Protein AF-A0A151E228-F1 (afdb_monomer_lite)

Sequence (97 aa):
MGLLETYEAMQKEAAVAEVEAQRREMLTKYASAAEELLENEYGDDYNADDVELLAEKLIEADVEAMEQQEKVAEYEEAGKIMAQAFIKELKEKKSEK

Radius of gyration: 25.75 Å; chains: 1; bounding box: 63×49×67 Å

Foldseek 3Di:
DDPVVVVVVVVVVVVVVVVVVVVVVLLVVLLVVLVVVCCVPPNPPDDSVSSVVSSVVVVVVVVVVVVVVVVVVVVVVVVVVVVVVVVVVVVVVVVVD

Structure (mmCIF, N/CA/C/O backbone):
data_AF-A0A151E228-F1
#
_entry.id   AF-A0A151E228-F1
#
loop_
_atom_site.group_PDB
_atom_site.id
_atom_site.type_symbol
_atom_site.label_atom_id
_atom_site.label_alt_id
_atom_site.label_comp_id
_atom_site.label_asym_id
_atom_site.label_entity_id
_atom_site.label_seq_id
_atom_site.pdbx_PDB_ins_code
_atom_site.Cartn_x
_atom_site.Cartn_y
_atom_site.Cartn_z
_atom_site.occupancy
_atom_site.B_iso_or_equiv
_atom_site.auth_seq_id
_atom_site.auth_comp_id
_atom_site.auth_asym_id
_atom_site.auth_atom_id
_atom_site.pdbx_PDB_model_num
ATOM 1 N N . MET A 1 1 ? 26.668 34.800 3.388 1.00 56.75 1 MET A N 1
ATOM 2 C CA . MET A 1 1 ? 25.980 33.539 3.707 1.00 56.75 1 MET A CA 1
ATOM 3 C C . MET A 1 1 ? 26.841 32.793 4.696 1.00 56.75 1 MET A C 1
ATOM 5 O O . MET A 1 1 ? 28.005 32.540 4.399 1.00 56.75 1 MET A O 1
ATOM 9 N N . GLY A 1 2 ? 26.331 32.605 5.908 1.00 76.81 2 GLY A N 1
ATOM 10 C CA . GLY A 1 2 ? 27.081 31.994 7.004 1.00 76.81 2 GLY A CA 1
ATOM 11 C C . GLY A 1 2 ? 27.173 30.477 6.847 1.00 76.81 2 GLY A C 1
ATOM 12 O O . GLY A 1 2 ? 26.280 29.861 6.277 1.00 76.81 2 GLY A O 1
ATOM 13 N N . LEU A 1 3 ? 28.224 29.872 7.409 1.00 80.06 3 LEU A N 1
ATOM 14 C CA . LEU A 1 3 ? 28.421 28.412 7.442 1.00 80.06 3 LEU A CA 1
ATOM 15 C C . LEU A 1 3 ? 27.200 27.652 8.011 1.00 80.06 3 LEU A C 1
ATOM 17 O O . LEU A 1 3 ? 26.954 26.500 7.665 1.00 80.06 3 LEU A O 1
ATOM 21 N N . LEU A 1 4 ? 26.439 28.313 8.889 1.00 81.31 4 LEU A N 1
ATOM 22 C CA . LEU A 1 4 ? 25.216 27.787 9.492 1.00 81.31 4 LEU A CA 1
ATOM 23 C C . LEU A 1 4 ? 24.069 27.674 8.471 1.00 81.31 4 LEU A C 1
ATOM 25 O O . LEU A 1 4 ? 23.419 26.639 8.401 1.00 81.31 4 LEU A O 1
ATOM 29 N N . GLU A 1 5 ? 23.877 28.691 7.626 1.00 80.19 5 GLU A N 1
ATOM 30 C CA . GLU A 1 5 ? 22.827 28.700 6.593 1.00 80.19 5 GLU A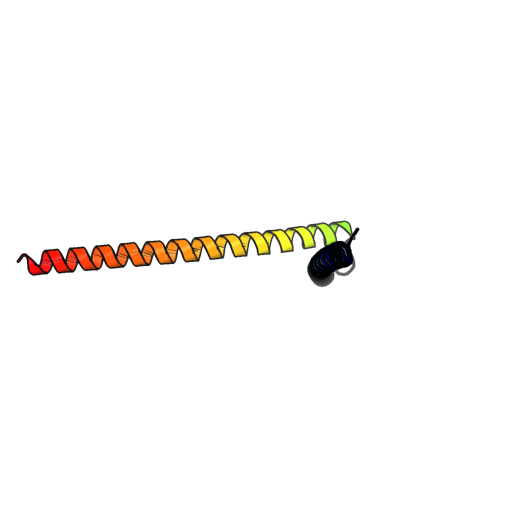 CA 1
ATOM 31 C C . GLU A 1 5 ? 23.078 27.614 5.540 1.00 80.19 5 GLU A C 1
ATOM 33 O O . GLU A 1 5 ? 22.148 26.953 5.082 1.00 80.19 5 GLU A O 1
ATOM 38 N N . THR A 1 6 ? 24.347 27.380 5.185 1.00 82.00 6 THR A N 1
ATOM 39 C CA . THR A 1 6 ? 24.723 26.309 4.252 1.00 82.00 6 THR A CA 1
ATOM 40 C C . THR A 1 6 ? 24.522 24.922 4.856 1.00 82.00 6 THR A C 1
ATOM 42 O O . THR A 1 6 ? 24.128 24.000 4.150 1.00 82.00 6 THR A O 1
ATOM 45 N N . TYR A 1 7 ? 24.759 24.768 6.162 1.00 82.56 7 TYR A N 1
ATOM 46 C CA . TYR A 1 7 ? 24.550 23.502 6.862 1.00 82.56 7 TYR A CA 1
ATOM 47 C C . TYR A 1 7 ? 23.060 23.153 6.975 1.00 82.56 7 TYR A C 1
ATOM 49 O O . TYR A 1 7 ? 22.664 22.025 6.687 1.00 82.56 7 TYR A O 1
ATOM 57 N N . GLU A 1 8 ? 22.218 24.129 7.321 1.00 83.81 8 GLU A N 1
ATOM 58 C CA . GLU A 1 8 ? 20.763 23.943 7.366 1.00 83.81 8 GLU A CA 1
ATOM 59 C C . GLU A 1 8 ? 20.170 23.632 5.985 1.00 83.81 8 GLU A C 1
ATOM 61 O O . GLU A 1 8 ? 19.288 22.779 5.870 1.00 83.81 8 GLU A O 1
ATOM 66 N N . ALA A 1 9 ? 20.664 24.284 4.926 1.00 84.94 9 ALA A N 1
ATOM 67 C CA . ALA A 1 9 ? 20.254 23.983 3.556 1.00 84.94 9 ALA A CA 1
ATOM 68 C C . ALA A 1 9 ? 20.620 22.543 3.158 1.00 84.94 9 ALA A C 1
ATOM 70 O O . ALA A 1 9 ? 19.774 21.821 2.634 1.00 84.94 9 ALA A O 1
ATOM 71 N N . MET A 1 10 ? 21.837 22.102 3.486 1.00 85.00 10 MET A N 1
ATOM 72 C CA . MET A 1 10 ? 22.311 20.752 3.176 1.00 85.00 10 MET A CA 1
ATOM 73 C C . MET A 1 10 ? 21.528 19.668 3.933 1.00 85.00 10 MET A C 1
ATOM 75 O O . MET A 1 10 ? 21.217 18.627 3.361 1.00 85.00 10 MET A O 1
ATOM 79 N N . GLN A 1 11 ? 21.151 19.911 5.195 1.00 85.38 11 GLN A N 1
ATOM 80 C CA . GLN A 1 11 ? 20.291 18.982 5.937 1.00 85.38 11 GLN A CA 1
ATOM 81 C C . GLN A 1 11 ? 18.892 18.863 5.328 1.00 85.38 11 GLN A C 1
ATOM 83 O O . GLN A 1 11 ? 18.357 17.759 5.237 1.00 85.38 11 GLN A O 1
ATOM 88 N N . LYS A 1 12 ? 18.295 19.979 4.893 1.00 84.56 12 LYS A N 1
ATOM 89 C CA . LYS A 1 12 ? 16.983 19.956 4.231 1.00 84.56 12 LYS A CA 1
ATOM 90 C C . LYS A 1 12 ? 17.033 19.200 2.910 1.00 84.56 12 LYS A C 1
ATOM 92 O O . LYS A 1 12 ? 16.143 18.404 2.641 1.00 84.56 12 LYS A O 1
ATOM 97 N N . GLU A 1 13 ? 18.068 19.424 2.109 1.00 84.75 13 GLU A N 1
ATOM 98 C CA . GLU A 1 13 ? 18.245 18.733 0.831 1.00 84.75 13 GLU A CA 1
ATOM 99 C C . GLU A 1 13 ? 18.453 17.224 1.026 1.00 84.75 13 GLU A C 1
ATOM 101 O O . GLU A 1 13 ? 17.828 16.425 0.332 1.00 84.75 13 GLU A O 1
ATOM 106 N N . ALA A 1 14 ? 19.235 16.825 2.035 1.00 81.31 14 ALA A N 1
ATOM 107 C CA . ALA A 1 14 ? 19.403 15.420 2.401 1.00 81.31 14 ALA A CA 1
ATOM 108 C C . ALA A 1 14 ? 18.080 14.769 2.840 1.00 81.31 14 ALA A C 1
ATOM 110 O O . ALA A 1 14 ? 17.762 13.673 2.386 1.00 81.31 14 ALA A O 1
ATOM 111 N N . ALA A 1 15 ? 17.281 15.459 3.661 1.00 83.12 15 ALA A N 1
ATOM 112 C CA . ALA A 1 15 ? 15.975 14.962 4.090 1.00 83.12 15 ALA A CA 1
ATOM 113 C C . ALA A 1 15 ? 14.997 14.805 2.913 1.00 83.12 15 ALA A C 1
ATOM 115 O O . ALA A 1 15 ? 14.274 13.815 2.836 1.00 83.12 15 ALA A O 1
ATOM 116 N N . VAL A 1 16 ? 14.990 15.748 1.964 1.00 87.44 16 VAL A N 1
ATOM 117 C CA . VAL A 1 16 ? 14.165 15.642 0.749 1.00 87.44 16 VAL A CA 1
ATOM 118 C C . VAL A 1 16 ? 14.614 14.462 -0.113 1.00 87.44 16 VAL A C 1
ATOM 120 O O . VAL A 1 16 ? 13.775 13.676 -0.547 1.00 87.44 16 VAL A O 1
ATOM 123 N N . ALA A 1 17 ? 15.922 14.296 -0.320 1.00 85.31 17 ALA A N 1
ATOM 124 C CA . ALA A 1 17 ? 16.463 13.186 -1.097 1.00 85.31 17 ALA A CA 1
ATOM 125 C C . ALA A 1 17 ? 16.134 11.819 -0.472 1.00 85.31 17 ALA A C 1
ATOM 127 O O . ALA A 1 17 ? 15.815 10.875 -1.193 1.00 85.31 17 ALA A O 1
ATOM 128 N N . GLU A 1 18 ? 16.170 11.714 0.859 1.00 86.12 18 GLU A N 1
ATOM 129 C CA . GLU A 1 18 ? 15.793 10.498 1.582 1.00 86.12 18 GLU A CA 1
ATOM 130 C C . GLU A 1 18 ? 14.305 10.167 1.400 1.00 86.12 18 GLU A C 1
ATOM 132 O O . GLU A 1 18 ? 13.963 9.034 1.055 1.00 86.12 18 GLU A O 1
ATOM 137 N N . VAL A 1 19 ? 13.422 11.161 1.534 1.00 84.69 19 VAL A N 1
ATOM 138 C CA . VAL A 1 19 ? 11.977 10.986 1.304 1.00 84.69 19 VAL A CA 1
ATOM 139 C C . VAL A 1 19 ? 11.691 10.585 -0.146 1.00 84.69 19 VAL A C 1
ATOM 141 O O . VAL A 1 19 ? 10.878 9.696 -0.403 1.00 84.69 19 VAL A O 1
ATOM 144 N N . GLU A 1 20 ? 12.372 11.191 -1.120 1.00 84.44 20 GLU A N 1
ATOM 145 C CA . GLU A 1 20 ? 12.229 10.808 -2.526 1.00 84.44 20 GLU A CA 1
ATOM 146 C C . GLU A 1 20 ? 12.735 9.394 -2.819 1.00 84.44 20 GLU A C 1
ATOM 148 O O . GLU A 1 20 ? 12.145 8.696 -3.649 1.00 84.44 20 GLU A O 1
ATOM 153 N N . ALA A 1 21 ? 13.823 8.973 -2.173 1.00 88.94 21 ALA A N 1
ATOM 154 C CA . ALA A 1 21 ? 14.352 7.623 -2.311 1.00 88.94 21 ALA A CA 1
ATOM 155 C C . ALA A 1 21 ? 13.352 6.593 -1.772 1.00 88.94 21 ALA A C 1
ATOM 157 O O . ALA A 1 21 ? 13.040 5.630 -2.470 1.00 88.94 21 ALA A O 1
ATOM 158 N N . GLN A 1 22 ? 12.776 6.847 -0.594 1.00 84.6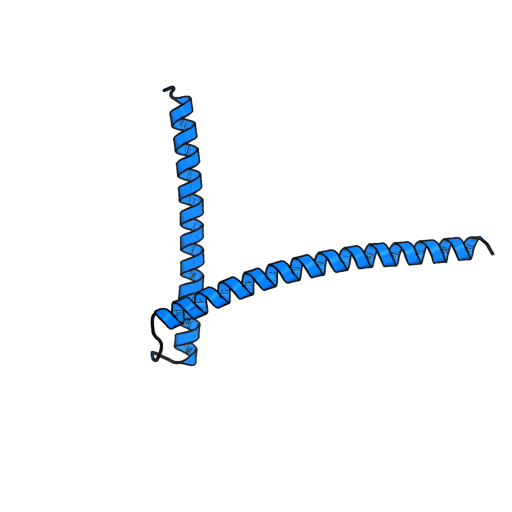9 22 GLN A N 1
ATOM 159 C CA . GLN A 1 22 ? 11.729 6.004 -0.011 1.00 84.69 22 GLN A CA 1
ATOM 160 C C . GLN A 1 22 ? 10.485 5.944 -0.900 1.00 84.69 22 GLN A C 1
ATOM 162 O O . GLN A 1 22 ? 9.942 4.865 -1.139 1.00 84.69 22 GLN A O 1
ATOM 167 N N . ARG A 1 23 ? 10.054 7.088 -1.448 1.00 85.06 23 ARG A N 1
ATOM 168 C CA . ARG A 1 23 ? 8.921 7.139 -2.380 1.00 85.06 23 ARG A CA 1
ATOM 169 C C . ARG A 1 23 ? 9.182 6.298 -3.627 1.00 85.06 23 ARG A C 1
ATOM 171 O O . ARG A 1 23 ? 8.308 5.545 -4.044 1.00 85.06 23 ARG A O 1
ATOM 178 N N . ARG A 1 24 ? 10.373 6.414 -4.220 1.00 87.44 24 ARG A N 1
ATOM 179 C CA . ARG A 1 24 ? 10.759 5.603 -5.383 1.00 87.44 24 ARG A CA 1
ATOM 180 C C . ARG A 1 24 ? 10.798 4.119 -5.044 1.00 87.44 24 ARG A C 1
ATOM 182 O O . ARG A 1 24 ? 10.265 3.328 -5.806 1.00 87.44 24 ARG A O 1
ATOM 189 N N . GLU A 1 25 ? 11.376 3.748 -3.906 1.00 90.75 25 GLU A N 1
ATOM 190 C CA . GLU A 1 25 ? 11.426 2.353 -3.463 1.00 90.75 25 GLU A CA 1
ATOM 191 C C . GLU A 1 25 ? 10.021 1.757 -3.292 1.00 90.75 25 GLU A C 1
ATOM 193 O O . GLU A 1 25 ? 9.766 0.648 -3.755 1.00 90.75 25 GLU A O 1
ATOM 198 N N . MET A 1 26 ? 9.100 2.504 -2.676 1.00 88.56 26 MET A N 1
ATOM 199 C CA . MET A 1 26 ? 7.696 2.107 -2.531 1.00 88.56 26 MET A CA 1
ATOM 200 C C . MET A 1 26 ? 7.027 1.872 -3.887 1.00 88.56 26 MET A C 1
ATOM 202 O O . MET A 1 26 ? 6.466 0.803 -4.110 1.00 88.56 26 MET A O 1
ATOM 206 N N . LEU A 1 27 ? 7.126 2.830 -4.813 1.00 90.25 27 LEU A N 1
ATOM 207 C CA . LEU A 1 27 ? 6.531 2.698 -6.148 1.00 90.25 27 LEU A CA 1
ATOM 208 C C . LEU A 1 27 ? 7.099 1.496 -6.912 1.00 90.25 27 LEU A C 1
ATOM 210 O O . LEU A 1 27 ? 6.344 0.754 -7.531 1.00 90.25 27 LEU A O 1
ATOM 214 N N . THR A 1 28 ? 8.407 1.252 -6.811 1.00 92.44 28 THR A N 1
ATOM 215 C CA . THR A 1 28 ? 9.041 0.074 -7.417 1.00 92.44 28 THR A CA 1
ATOM 216 C C . THR A 1 28 ? 8.492 -1.229 -6.840 1.00 92.44 28 THR A C 1
ATOM 218 O O . THR A 1 28 ? 8.286 -2.180 -7.591 1.00 92.44 28 THR A O 1
ATOM 221 N N . LYS A 1 29 ? 8.229 -1.295 -5.527 1.00 93.50 29 LYS A N 1
ATOM 222 C CA . LYS A 1 29 ? 7.630 -2.485 -4.902 1.00 93.50 29 LYS A CA 1
ATOM 223 C C . LYS A 1 29 ? 6.226 -2.757 -5.436 1.00 93.50 29 LYS A C 1
ATOM 225 O O . LYS A 1 29 ? 5.940 -3.901 -5.767 1.00 93.50 29 LYS A O 1
ATOM 230 N N . TYR A 1 30 ? 5.387 -1.728 -5.568 1.00 93.62 30 TYR A N 1
ATOM 231 C CA . TYR A 1 30 ? 4.045 -1.885 -6.139 1.00 93.62 30 TYR A CA 1
ATOM 232 C C . TYR A 1 30 ? 4.081 -2.285 -7.612 1.00 93.62 30 TYR A C 1
ATOM 234 O O . TYR A 1 30 ? 3.349 -3.188 -8.001 1.00 93.62 30 TYR A O 1
ATOM 242 N N . ALA A 1 31 ? 4.967 -1.681 -8.407 1.00 92.06 31 ALA A N 1
ATOM 243 C CA . ALA A 1 31 ? 5.159 -2.075 -9.800 1.00 92.06 31 ALA A CA 1
ATOM 244 C C . ALA A 1 31 ? 5.609 -3.541 -9.919 1.00 92.06 31 ALA A C 1
ATOM 246 O O . ALA A 1 31 ? 5.036 -4.290 -10.697 1.00 92.06 31 ALA A O 1
ATOM 247 N N . SER A 1 32 ? 6.566 -3.971 -9.090 1.00 93.19 32 SER A N 1
ATOM 248 C CA . SER A 1 32 ? 7.049 -5.362 -9.086 1.00 93.19 32 SER A CA 1
ATOM 249 C C . SER A 1 32 ? 5.951 -6.346 -8.665 1.00 93.19 32 SER A C 1
ATOM 251 O O . SER A 1 32 ? 5.821 -7.414 -9.249 1.00 93.19 32 SER A O 1
ATOM 253 N N . ALA A 1 33 ? 5.141 -5.988 -7.664 1.00 93.62 33 ALA A N 1
ATOM 254 C CA . ALA A 1 33 ? 4.016 -6.814 -7.232 1.00 93.62 33 ALA A CA 1
ATOM 255 C C . ALA A 1 33 ? 2.924 -6.904 -8.309 1.00 93.62 33 ALA A C 1
ATOM 257 O O . ALA A 1 33 ? 2.357 -7.971 -8.524 1.00 93.62 33 ALA A O 1
ATOM 258 N N . ALA A 1 34 ? 2.636 -5.795 -8.995 1.00 92.50 34 ALA A N 1
ATOM 259 C CA . ALA A 1 34 ? 1.705 -5.772 -10.115 1.00 92.50 34 ALA A CA 1
ATOM 260 C C . ALA A 1 34 ? 2.202 -6.641 -11.279 1.00 92.50 34 ALA A C 1
ATOM 262 O O . ALA A 1 34 ? 1.431 -7.431 -11.814 1.00 92.50 34 ALA A O 1
ATOM 263 N N . GLU A 1 35 ? 3.484 -6.537 -11.627 1.00 92.88 35 GLU A N 1
ATOM 264 C CA . GLU A 1 35 ? 4.122 -7.353 -12.663 1.00 92.88 35 GLU A CA 1
ATOM 265 C C . GLU A 1 35 ? 4.048 -8.846 -12.316 1.00 92.88 35 GLU A C 1
ATOM 267 O O . GLU A 1 35 ? 3.574 -9.633 -13.126 1.00 92.88 35 GLU A O 1
ATOM 272 N N . GLU A 1 36 ? 4.384 -9.232 -11.080 1.00 94.94 36 GLU A N 1
ATOM 273 C CA . GLU A 1 36 ? 4.281 -10.623 -10.617 1.00 94.94 36 GLU A CA 1
ATOM 274 C C . GLU A 1 36 ? 2.835 -11.147 -10.671 1.00 94.94 36 GLU A C 1
ATOM 276 O O . GLU A 1 36 ? 2.594 -12.297 -11.043 1.00 94.94 36 GLU A O 1
ATOM 281 N N . LEU A 1 37 ? 1.845 -10.329 -10.307 1.00 93.38 37 LEU A N 1
ATOM 282 C CA . LEU A 1 37 ? 0.435 -10.723 -10.374 1.00 93.38 37 LEU A CA 1
ATOM 283 C C . LEU A 1 37 ? -0.038 -10.906 -11.819 1.00 93.38 37 LEU A C 1
ATOM 285 O O . LEU A 1 37 ? -0.690 -11.907 -12.120 1.00 93.38 37 LEU A O 1
ATOM 289 N N . LEU A 1 38 ? 0.308 -9.969 -12.703 1.00 93.38 38 LEU A N 1
ATOM 290 C CA . LEU A 1 38 ? -0.048 -10.042 -14.118 1.00 93.38 38 LEU A CA 1
ATOM 291 C C . LEU A 1 38 ? 0.653 -11.209 -14.808 1.00 93.38 38 LEU A C 1
ATOM 293 O O . LEU A 1 38 ? 0.006 -11.937 -15.553 1.00 93.38 38 LEU A O 1
ATOM 297 N N . GLU A 1 39 ? 1.925 -11.453 -14.498 1.00 95.00 39 GLU A N 1
ATOM 298 C CA . GLU A 1 39 ? 2.672 -12.597 -15.018 1.00 95.00 39 GLU A CA 1
ATOM 299 C C . GLU A 1 39 ? 2.052 -13.925 -14.569 1.00 95.00 39 GLU A C 1
ATOM 301 O O . GLU A 1 39 ? 1.885 -14.849 -15.365 1.00 95.00 39 GLU A O 1
ATOM 306 N N . ASN A 1 40 ? 1.632 -14.024 -13.307 1.00 93.81 40 ASN A N 1
ATOM 307 C CA . ASN A 1 40 ? 0.992 -15.234 -12.797 1.00 93.81 40 ASN A CA 1
ATOM 308 C C . ASN A 1 40 ? -0.394 -15.499 -13.413 1.00 93.81 40 ASN A C 1
ATOM 310 O O . ASN A 1 40 ? -0.786 -16.661 -13.549 1.00 93.81 40 ASN A O 1
ATOM 314 N N . GLU A 1 41 ? -1.151 -14.454 -13.753 1.00 93.12 41 GLU A N 1
ATOM 315 C CA . GLU A 1 41 ? -2.525 -14.585 -14.255 1.00 93.12 41 GLU A CA 1
ATOM 316 C C . GLU A 1 41 ? -2.603 -14.656 -15.789 1.00 93.12 41 GLU A C 1
ATOM 318 O O . GLU A 1 41 ? -3.386 -15.440 -16.332 1.00 93.12 41 GLU A O 1
ATOM 323 N N . TYR A 1 42 ? -1.759 -13.893 -16.485 1.00 92.00 42 TYR A N 1
ATOM 324 C CA . TYR A 1 42 ? -1.789 -13.712 -17.940 1.00 92.00 42 TYR A CA 1
ATOM 325 C C . TYR A 1 42 ? -0.514 -14.207 -18.645 1.00 92.00 42 TYR A C 1
ATOM 327 O O . TYR A 1 42 ? -0.466 -14.229 -19.877 1.00 92.00 42 TYR A O 1
ATOM 335 N N . GLY A 1 43 ? 0.508 -14.663 -17.911 1.00 91.44 43 GLY A N 1
ATOM 336 C CA . GLY A 1 43 ? 1.813 -14.980 -18.497 1.00 91.44 43 GLY A CA 1
ATOM 337 C C . GLY A 1 43 ? 2.441 -13.714 -19.071 1.00 91.44 43 GLY A C 1
ATOM 338 O O . GLY A 1 43 ? 2.441 -12.690 -18.412 1.00 91.44 43 GLY A O 1
ATOM 339 N N . ASP A 1 44 ? 2.897 -13.745 -20.320 1.00 88.88 44 ASP A N 1
ATOM 340 C CA . ASP A 1 44 ? 3.461 -12.563 -20.994 1.00 88.88 44 ASP A CA 1
ATOM 341 C C . ASP A 1 44 ? 2.401 -11.700 -21.721 1.00 88.88 44 ASP A C 1
ATOM 343 O O . ASP A 1 44 ? 2.753 -10.799 -22.484 1.00 88.88 44 ASP A O 1
ATOM 347 N N . ASP A 1 45 ? 1.103 -11.990 -21.555 1.00 94.31 45 ASP A N 1
ATOM 348 C CA . ASP A 1 45 ? 0.009 -11.293 -22.256 1.00 94.31 45 ASP A CA 1
ATOM 349 C C . ASP A 1 45 ? -0.480 -10.050 -21.490 1.00 94.31 45 ASP A C 1
ATOM 351 O O . ASP A 1 45 ? -1.663 -9.896 -21.193 1.00 94.31 45 ASP A O 1
ATOM 355 N N . TYR A 1 46 ? 0.455 -9.166 -21.140 1.00 92.81 46 TYR A N 1
ATOM 356 C CA . TYR A 1 46 ? 0.186 -7.856 -20.546 1.00 92.81 46 TYR A CA 1
ATOM 357 C C . TYR A 1 46 ? 1.218 -6.833 -21.033 1.00 92.81 46 TYR A C 1
ATOM 359 O O . TYR A 1 46 ? 2.282 -7.178 -21.552 1.00 92.81 46 TYR A O 1
ATOM 367 N N . ASN A 1 47 ? 0.903 -5.548 -20.904 1.00 94.38 47 ASN A N 1
ATOM 368 C CA . ASN A 1 47 ? 1.816 -4.468 -21.269 1.00 94.38 47 ASN A CA 1
ATOM 369 C C . ASN A 1 47 ? 2.157 -3.581 -20.061 1.00 94.38 47 ASN A C 1
ATOM 371 O O . ASN A 1 47 ? 1.642 -3.755 -18.960 1.00 94.38 47 ASN A O 1
ATOM 375 N N . ALA A 1 48 ? 3.055 -2.618 -20.270 1.00 92.06 48 ALA A N 1
ATOM 376 C CA . ALA A 1 48 ? 3.494 -1.715 -19.210 1.00 92.06 48 ALA A CA 1
ATOM 377 C C . ALA A 1 48 ? 2.350 -0.863 -18.624 1.00 92.06 48 ALA A C 1
ATOM 379 O O . ALA A 1 48 ? 2.368 -0.587 -17.427 1.00 92.06 48 ALA A O 1
ATOM 380 N N . ASP A 1 49 ? 1.351 -0.496 -19.432 1.00 94.75 49 ASP A N 1
ATOM 381 C CA . ASP A 1 49 ? 0.193 0.276 -18.971 1.00 94.75 49 ASP A CA 1
ATOM 382 C C . ASP A 1 49 ? -0.679 -0.571 -18.025 1.00 94.75 49 ASP A C 1
ATOM 384 O O . ASP A 1 49 ? -1.240 -0.047 -17.063 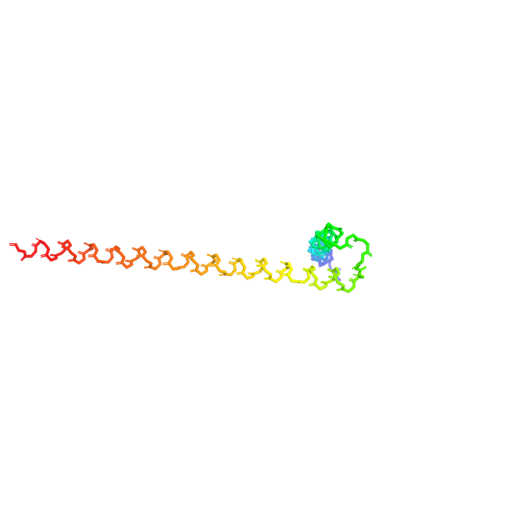1.00 94.75 49 ASP A O 1
ATOM 388 N N . ASP A 1 50 ? -0.757 -1.890 -18.245 1.00 92.94 50 ASP A N 1
ATOM 389 C CA . ASP A 1 50 ? -1.470 -2.808 -17.346 1.00 92.94 50 ASP A CA 1
ATOM 390 C C . ASP A 1 50 ? -0.768 -2.911 -15.984 1.00 92.94 50 ASP A C 1
ATOM 392 O O . ASP A 1 50 ? -1.430 -2.900 -14.941 1.00 92.94 50 ASP A O 1
ATOM 396 N N . VAL A 1 51 ? 0.571 -2.954 -15.982 1.00 92.50 51 VAL A N 1
ATOM 397 C CA . VAL A 1 51 ? 1.383 -2.939 -14.751 1.00 92.50 51 VAL A CA 1
ATOM 398 C C . VAL A 1 51 ? 1.179 -1.631 -13.994 1.00 92.50 51 VAL A C 1
ATOM 400 O O . VAL A 1 51 ? 0.962 -1.657 -12.783 1.00 92.50 51 VAL A O 1
ATOM 403 N N . GLU A 1 52 ? 1.212 -0.491 -14.690 1.00 92.56 52 GLU A N 1
ATOM 404 C CA . GLU A 1 52 ? 0.987 0.826 -14.086 1.00 92.56 52 GLU A CA 1
ATOM 405 C C . GLU A 1 52 ? -0.414 0.923 -13.471 1.00 92.56 52 GLU A C 1
ATOM 407 O O . GLU A 1 52 ? -0.548 1.290 -12.302 1.00 92.56 52 GLU A O 1
ATOM 412 N N . LEU A 1 53 ? -1.445 0.507 -14.212 1.00 93.44 53 LEU A N 1
ATOM 413 C CA . LEU A 1 53 ? -2.830 0.536 -13.747 1.00 93.44 53 LEU A CA 1
ATOM 414 C C . LEU A 1 53 ? -3.051 -0.373 -12.534 1.00 93.44 53 LEU A C 1
ATOM 416 O O . LEU A 1 53 ? -3.783 -0.017 -11.608 1.00 93.44 53 LEU A O 1
ATOM 420 N N . LEU A 1 54 ? -2.462 -1.570 -12.531 1.00 92.75 54 LEU A N 1
ATOM 421 C CA . LEU A 1 54 ? -2.589 -2.474 -11.395 1.00 92.75 54 LEU A CA 1
ATOM 422 C C . LEU A 1 54 ? -1.810 -1.952 -10.183 1.00 92.75 54 LEU A C 1
ATOM 424 O O . LEU A 1 54 ? -2.335 -1.994 -9.073 1.00 92.75 54 LEU A O 1
ATOM 428 N N . ALA A 1 55 ? -0.607 -1.409 -10.378 1.00 92.06 55 ALA A N 1
ATOM 429 C CA . ALA A 1 55 ? 0.168 -0.796 -9.303 1.00 92.06 55 ALA A CA 1
ATOM 430 C C . ALA A 1 55 ? -0.574 0.395 -8.672 1.00 92.06 55 ALA A C 1
ATOM 432 O O . ALA A 1 55 ? -0.611 0.50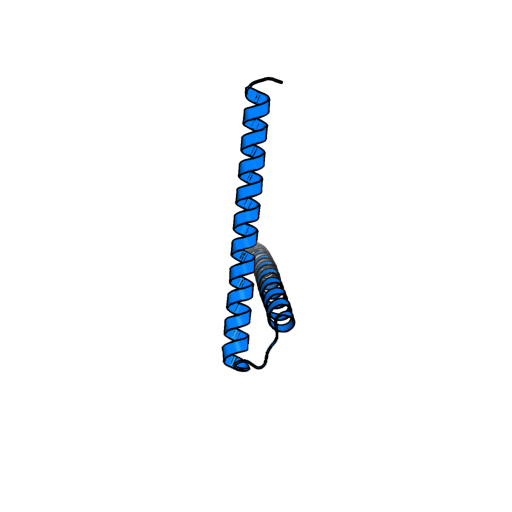3 -7.447 1.00 92.06 55 ALA A O 1
ATOM 433 N N . GLU A 1 56 ? -1.214 1.247 -9.481 1.00 91.25 56 GLU A N 1
ATOM 434 C CA . GLU A 1 56 ? -2.067 2.342 -9.004 1.00 91.25 56 GLU A CA 1
ATOM 435 C C . GLU A 1 56 ? -3.216 1.812 -8.139 1.00 91.25 56 GLU A C 1
ATOM 437 O O . GLU A 1 56 ? -3.381 2.243 -6.999 1.00 91.25 56 GLU A O 1
ATOM 442 N N . LYS A 1 57 ? -3.944 0.797 -8.619 1.00 91.12 57 LYS A N 1
ATOM 443 C CA . LYS A 1 57 ? -5.046 0.182 -7.862 1.00 91.12 57 LYS A CA 1
ATOM 444 C C . LYS A 1 57 ? -4.597 -0.471 -6.558 1.00 91.12 57 LYS A C 1
ATOM 446 O O . LYS A 1 57 ? -5.343 -0.441 -5.583 1.00 91.12 57 LYS A O 1
ATOM 451 N N . LEU A 1 58 ? -3.409 -1.076 -6.525 1.00 91.88 58 LEU A N 1
ATOM 452 C CA . LEU A 1 58 ? -2.848 -1.651 -5.299 1.00 91.88 58 LEU A CA 1
ATOM 453 C C . LEU A 1 58 ? -2.547 -0.560 -4.266 1.00 91.88 58 LEU A C 1
ATOM 455 O O . LEU A 1 58 ? -2.864 -0.727 -3.091 1.00 91.88 58 LEU A O 1
ATOM 459 N N . ILE A 1 59 ? -1.993 0.571 -4.709 1.00 91.62 59 ILE A N 1
ATOM 460 C CA . ILE A 1 59 ? -1.746 1.729 -3.846 1.00 91.62 59 ILE A CA 1
ATOM 461 C C . ILE A 1 59 ? -3.069 2.296 -3.319 1.00 91.62 59 ILE A C 1
ATOM 463 O O . ILE A 1 59 ? -3.187 2.549 -2.122 1.00 91.62 59 ILE A O 1
ATOM 467 N N . GLU A 1 60 ? -4.068 2.479 -4.185 1.00 91.31 60 GLU A N 1
ATOM 468 C CA . GLU A 1 60 ? -5.393 2.964 -3.782 1.00 91.31 60 GLU A CA 1
ATOM 469 C C . GLU A 1 60 ? -6.052 2.033 -2.759 1.00 91.31 60 GLU A C 1
ATOM 471 O O . GLU A 1 60 ? -6.537 2.499 -1.729 1.00 91.31 60 GLU A O 1
ATOM 476 N N . ALA A 1 61 ? -6.015 0.718 -2.992 1.00 89.31 61 ALA A N 1
ATOM 477 C CA . ALA A 1 61 ? -6.586 -0.267 -2.080 1.00 89.31 61 ALA A CA 1
ATOM 478 C C . ALA A 1 61 ? -5.924 -0.235 -0.693 1.00 89.31 61 ALA A C 1
ATOM 480 O O . ALA A 1 61 ? -6.622 -0.316 0.320 1.00 89.31 61 ALA A O 1
ATOM 481 N N . ASP A 1 62 ? -4.599 -0.082 -0.631 1.00 89.31 62 ASP A N 1
ATOM 482 C CA . ASP A 1 62 ? -3.878 0.04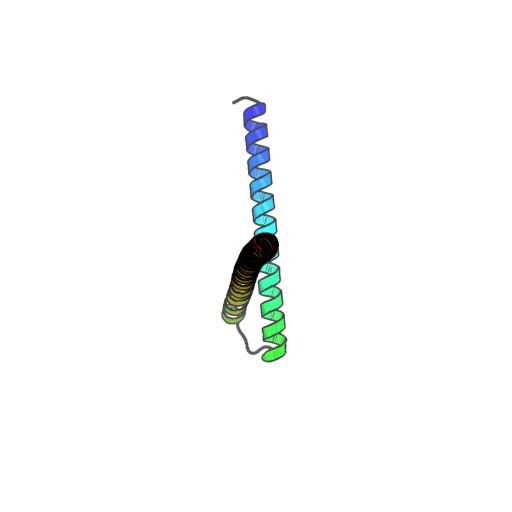8 0.638 1.00 89.31 62 ASP A CA 1
ATOM 483 C C . ASP A 1 62 ? -4.255 1.343 1.373 1.00 89.31 62 ASP A C 1
ATOM 485 O O . ASP A 1 62 ? -4.488 1.319 2.585 1.00 89.31 62 ASP A O 1
ATOM 489 N N . VAL A 1 63 ? -4.380 2.464 0.653 1.00 88.12 63 VAL A N 1
ATOM 490 C CA . VAL A 1 63 ? -4.828 3.743 1.231 1.00 88.12 63 VAL A CA 1
ATOM 491 C C . VAL A 1 63 ? -6.247 3.617 1.790 1.00 88.12 63 VAL A C 1
ATOM 493 O O . VAL A 1 63 ? -6.491 3.980 2.942 1.00 88.12 63 VAL A O 1
ATOM 496 N N . GLU A 1 64 ? -7.176 3.044 1.025 1.00 88.62 64 GLU A N 1
ATOM 497 C CA . GLU A 1 64 ? -8.549 2.822 1.485 1.00 88.62 64 GLU A CA 1
ATOM 498 C C . GLU A 1 64 ? -8.608 1.882 2.695 1.00 88.62 64 GLU A C 1
ATOM 500 O O . GLU A 1 64 ? -9.380 2.119 3.628 1.00 88.62 64 GLU A O 1
ATOM 505 N N . ALA A 1 65 ? -7.793 0.824 2.715 1.00 85.00 65 ALA A N 1
ATOM 506 C CA . ALA A 1 65 ? -7.723 -0.100 3.841 1.00 85.00 65 ALA A CA 1
ATOM 507 C C . ALA A 1 65 ? -7.232 0.600 5.116 1.00 85.00 65 ALA A C 1
ATOM 509 O O . ALA A 1 65 ? -7.789 0.364 6.193 1.00 85.00 65 ALA A O 1
ATOM 510 N N . MET A 1 66 ? -6.239 1.487 5.004 1.00 81.69 66 MET A N 1
ATOM 511 C CA . MET A 1 66 ? -5.768 2.303 6.125 1.00 81.69 66 MET A CA 1
ATOM 512 C C . MET A 1 66 ? -6.870 3.234 6.645 1.00 81.69 66 MET A C 1
ATOM 514 O O . MET A 1 66 ? -7.152 3.234 7.843 1.00 81.69 66 MET A O 1
ATOM 518 N N . GLU A 1 67 ? -7.567 3.954 5.761 1.00 84.19 67 GLU A N 1
ATOM 519 C CA . GLU A 1 67 ? -8.677 4.831 6.162 1.00 84.19 67 GLU A CA 1
ATOM 520 C C . GLU A 1 67 ? -9.828 4.061 6.827 1.00 84.19 67 GLU A C 1
ATOM 522 O O . GLU A 1 67 ? -10.460 4.533 7.778 1.00 84.19 67 GLU A O 1
ATOM 527 N N . GLN A 1 68 ? -10.141 2.864 6.327 1.00 78.81 68 GLN A N 1
ATOM 528 C CA . GLN A 1 68 ? -11.170 2.013 6.917 1.00 78.81 68 GLN A CA 1
ATOM 529 C C . GLN A 1 68 ? -10.757 1.513 8.303 1.00 78.81 68 GLN A C 1
ATOM 531 O O . GLN A 1 68 ? -11.589 1.504 9.211 1.00 78.81 68 GLN A O 1
ATOM 536 N N . GLN A 1 69 ? -9.491 1.134 8.493 1.00 76.50 69 GLN A N 1
ATOM 537 C CA . GLN A 1 69 ? -8.973 0.745 9.805 1.00 76.50 69 GLN A CA 1
ATOM 538 C C . GLN A 1 69 ? -9.058 1.893 10.816 1.00 76.50 69 GLN A C 1
ATOM 540 O O . GLN A 1 69 ? -9.491 1.663 11.947 1.00 76.50 69 GLN A O 1
ATOM 545 N N . GLU A 1 70 ? -8.727 3.121 10.410 1.00 80.06 70 GLU A N 1
ATOM 546 C CA . GLU A 1 70 ? -8.873 4.306 11.263 1.00 80.06 70 GLU A CA 1
ATOM 547 C C . GLU A 1 70 ? -10.332 4.515 11.686 1.00 80.06 70 GLU A C 1
ATOM 549 O O . GLU A 1 70 ? -10.623 4.610 12.879 1.00 80.06 70 GLU A O 1
ATOM 554 N N . LYS A 1 71 ? -11.279 4.459 10.740 1.00 77.00 71 LYS A N 1
ATOM 555 C CA . LYS A 1 71 ? -12.716 4.573 11.049 1.00 77.00 71 LYS A CA 1
ATOM 556 C C . LYS A 1 71 ? -13.198 3.475 11.996 1.00 77.00 71 LYS A C 1
ATOM 558 O O . LYS A 1 71 ? -13.995 3.736 12.894 1.00 77.00 71 LYS A O 1
ATOM 563 N N . VAL A 1 72 ? -12.736 2.235 11.817 1.00 78.25 72 VAL A N 1
ATOM 564 C CA . VAL A 1 72 ? -13.093 1.121 12.711 1.00 78.25 72 VAL A CA 1
ATOM 565 C C . VAL A 1 72 ? -12.583 1.374 14.129 1.00 78.25 72 VAL A C 1
ATOM 567 O O . VAL A 1 72 ? -13.338 1.165 15.081 1.00 78.25 72 VAL A O 1
ATOM 570 N N . ALA A 1 73 ? -11.350 1.862 14.280 1.00 81.38 73 ALA A N 1
ATOM 571 C CA . ALA A 1 73 ? -10.791 2.212 15.583 1.00 81.38 73 ALA A CA 1
ATOM 572 C C . ALA A 1 73 ? -11.583 3.348 16.258 1.00 81.38 73 ALA A C 1
ATOM 574 O O . ALA A 1 73 ? -11.930 3.240 17.438 1.00 81.38 73 ALA A O 1
ATOM 575 N N . GLU A 1 74 ? -11.954 4.387 15.504 1.00 80.62 74 GLU A N 1
ATOM 576 C CA . GLU A 1 74 ? -12.804 5.478 15.997 1.00 80.62 74 GLU A CA 1
ATOM 577 C C . GLU A 1 74 ? -14.177 4.971 16.472 1.00 80.62 74 GLU A C 1
ATOM 579 O O . GLU A 1 74 ? -14.648 5.327 17.559 1.00 80.62 74 GLU A O 1
ATOM 584 N N . TYR A 1 75 ? -14.826 4.095 15.695 1.00 83.38 75 TYR A N 1
ATOM 585 C CA . TYR A 1 75 ? -16.113 3.511 16.079 1.00 83.38 75 TYR A CA 1
ATOM 586 C C . TYR A 1 75 ? -16.004 2.589 17.296 1.00 83.38 75 TYR A C 1
ATOM 588 O O . TYR A 1 75 ? -16.919 2.563 18.127 1.00 83.38 75 TYR A O 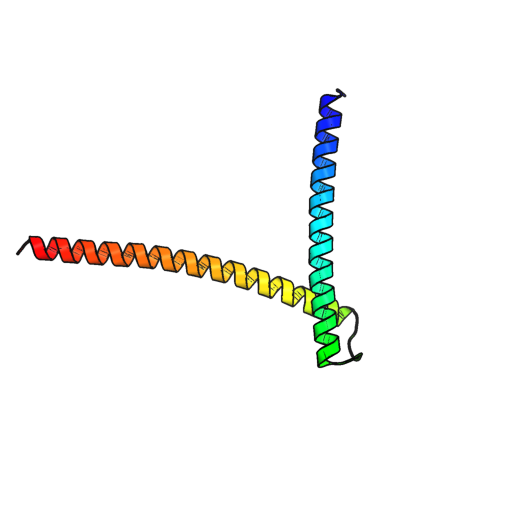1
ATOM 596 N N . GLU A 1 76 ? -14.903 1.851 17.440 1.00 85.31 76 GLU A N 1
ATOM 597 C CA . GLU A 1 76 ? -14.651 1.022 18.618 1.00 85.31 76 GLU A CA 1
ATOM 598 C C . GLU A 1 76 ? -14.544 1.884 19.886 1.00 85.31 76 GLU A C 1
ATOM 600 O O . GLU A 1 76 ? -15.145 1.558 20.917 1.00 85.31 76 GLU A O 1
ATOM 605 N N . GLU A 1 77 ? -13.827 3.007 19.819 1.00 85.06 77 GLU A N 1
ATOM 606 C CA . GLU A 1 77 ? -13.697 3.939 20.939 1.00 85.06 77 GLU A CA 1
ATOM 607 C C . GLU A 1 77 ? -15.045 4.575 21.305 1.00 85.06 77 GLU A C 1
ATOM 609 O O . GLU A 1 77 ? -15.452 4.549 22.474 1.00 85.06 77 GLU A O 1
ATOM 614 N N . ALA A 1 78 ? -15.804 5.040 20.309 1.00 84.00 78 ALA A N 1
ATOM 615 C CA . ALA A 1 78 ? -17.148 5.573 20.517 1.00 84.00 78 ALA A CA 1
ATOM 616 C C . ALA A 1 78 ? -18.092 4.533 21.155 1.00 84.00 78 ALA A C 1
ATOM 618 O O . ALA A 1 78 ? -18.844 4.846 22.086 1.00 84.00 78 ALA A O 1
ATOM 619 N N . GLY A 1 79 ? -18.022 3.274 20.709 1.00 85.62 79 GLY A N 1
ATOM 620 C CA . GLY A 1 79 ? -18.779 2.160 21.278 1.00 85.62 79 GLY A CA 1
ATOM 621 C C . GLY A 1 79 ? -18.424 1.883 22.741 1.00 85.62 79 GLY A C 1
ATOM 622 O O . GLY A 1 79 ? -19.322 1.702 23.570 1.00 85.62 79 GLY A O 1
ATOM 623 N N . LYS A 1 80 ? -17.132 1.914 23.094 1.00 88.81 80 LYS A N 1
ATOM 624 C CA . LYS A 1 80 ? -16.667 1.758 24.485 1.00 88.81 80 LYS A CA 1
ATOM 625 C C . LYS A 1 80 ? -17.192 2.873 25.385 1.00 88.81 80 LYS A C 1
ATOM 627 O O . LYS A 1 80 ? -17.678 2.580 26.479 1.00 88.81 80 LYS A O 1
ATOM 632 N N . ILE A 1 81 ? -17.149 4.124 24.926 1.00 88.06 81 ILE A N 1
ATOM 633 C CA . ILE A 1 81 ? -17.665 5.279 25.676 1.00 88.06 81 ILE A CA 1
ATOM 634 C C . ILE A 1 81 ? -19.172 5.131 25.917 1.00 88.06 81 ILE A C 1
ATOM 636 O O . ILE A 1 81 ? -19.635 5.264 27.053 1.00 88.06 81 ILE A O 1
ATOM 640 N N . MET A 1 82 ? -19.939 4.786 24.879 1.00 84.12 82 MET A N 1
ATOM 641 C CA . MET A 1 82 ? -21.383 4.571 25.004 1.00 84.12 82 MET A CA 1
ATOM 642 C C . MET A 1 82 ? -21.714 3.424 25.965 1.00 84.12 82 MET A C 1
ATOM 644 O O . MET A 1 82 ? -22.559 3.583 26.847 1.00 84.12 82 MET A O 1
ATOM 648 N N . ALA A 1 83 ? -21.023 2.287 25.860 1.00 86.81 83 ALA A N 1
ATOM 649 C CA . ALA A 1 83 ? -21.228 1.155 26.761 1.00 86.81 83 ALA A CA 1
ATOM 650 C C . ALA A 1 83 ? -20.927 1.519 28.227 1.00 86.81 83 ALA A C 1
ATOM 652 O O . ALA A 1 83 ? -21.680 1.148 29.129 1.00 86.81 83 ALA A O 1
ATOM 653 N N . GLN A 1 84 ? -19.862 2.286 28.479 1.00 86.44 84 GLN A N 1
ATOM 654 C CA . GLN A 1 84 ? -19.529 2.770 29.820 1.00 86.44 84 GLN A CA 1
ATOM 655 C C . GLN A 1 84 ? -20.597 3.721 30.376 1.00 86.44 84 GLN A C 1
ATOM 657 O O . GLN A 1 84 ? -20.965 3.596 31.548 1.00 86.44 84 GLN A O 1
ATOM 662 N N . ALA A 1 85 ? -21.136 4.620 29.547 1.00 85.75 85 ALA A N 1
ATOM 663 C CA . ALA A 1 85 ? -22.231 5.509 29.931 1.00 85.75 85 ALA A CA 1
ATOM 664 C C . ALA A 1 85 ? -23.502 4.722 30.300 1.00 85.75 85 ALA A C 1
ATOM 666 O O . ALA A 1 85 ? -24.071 4.944 31.370 1.00 85.75 85 ALA A O 1
ATOM 667 N N . PHE A 1 86 ? -23.882 3.724 29.494 1.00 86.31 86 PHE A N 1
ATOM 668 C CA . PHE A 1 86 ? -25.010 2.836 29.799 1.00 86.31 86 PHE A CA 1
ATOM 669 C C . PHE A 1 86 ? -24.822 2.070 31.113 1.00 86.31 86 PHE A C 1
ATOM 671 O O . PHE A 1 86 ? -25.746 1.974 31.923 1.00 86.31 86 PHE A O 1
ATOM 678 N N . ILE A 1 87 ? -23.622 1.532 31.357 1.00 86.56 87 ILE A N 1
ATOM 679 C CA . ILE A 1 87 ? -23.312 0.830 32.611 1.00 86.56 87 ILE A CA 1
ATOM 680 C C . ILE A 1 87 ? -23.429 1.781 33.806 1.00 86.56 87 ILE A C 1
ATOM 682 O O . ILE A 1 87 ? -23.929 1.376 34.860 1.00 86.56 87 ILE A O 1
ATOM 686 N N . LYS A 1 88 ? -22.973 3.028 33.664 1.00 86.12 88 LYS A N 1
ATOM 687 C CA . LYS A 1 88 ? -23.063 4.042 34.716 1.00 86.12 88 LYS A CA 1
ATOM 688 C C . LYS A 1 88 ? -24.519 4.378 35.045 1.00 86.12 88 LYS A C 1
ATOM 690 O O . LYS A 1 88 ? -24.894 4.270 36.209 1.00 86.12 88 LYS A O 1
ATOM 695 N N . GLU A 1 89 ? -25.349 4.661 34.041 1.00 82.81 89 GLU A N 1
ATOM 696 C CA . GLU A 1 89 ? -26.777 4.938 34.254 1.00 82.81 89 GLU A CA 1
ATOM 697 C C . GLU A 1 89 ? -27.515 3.762 34.907 1.00 82.81 89 GLU A C 1
ATOM 699 O O . GLU A 1 89 ? -28.347 3.951 35.796 1.00 82.81 89 GLU A O 1
ATOM 704 N N . LEU A 1 90 ? -27.211 2.526 34.497 1.00 83.31 90 LEU A N 1
ATOM 705 C CA . LEU A 1 90 ? -27.812 1.331 35.096 1.00 83.31 90 LEU A CA 1
ATOM 706 C C . LEU A 1 90 ? -27.412 1.145 36.563 1.00 83.31 90 LEU A C 1
ATOM 708 O O . LEU A 1 90 ? -28.219 0.659 37.359 1.00 83.31 90 LEU A O 1
ATOM 712 N N . LYS A 1 91 ? -26.177 1.504 36.925 1.00 79.94 91 LYS A N 1
ATOM 713 C CA . LYS A 1 91 ? -25.705 1.462 38.315 1.00 79.94 91 LYS A CA 1
ATOM 714 C C . LYS A 1 91 ? -26.362 2.550 39.161 1.00 79.94 91 LYS A C 1
ATOM 716 O O . LYS A 1 91 ? -26.834 2.231 40.247 1.00 79.94 91 LYS A O 1
ATOM 721 N N . GLU A 1 92 ? -26.456 3.776 38.651 1.00 75.56 92 GLU A N 1
ATOM 722 C CA . GLU A 1 92 ? -27.115 4.896 39.340 1.00 75.56 92 GLU A CA 1
ATOM 723 C C . GLU A 1 92 ? -28.612 4.610 39.567 1.00 75.56 92 GLU A C 1
ATOM 725 O O . GLU A 1 92 ? -29.092 4.688 40.698 1.00 75.56 92 GLU A O 1
ATOM 730 N N . LYS A 1 93 ? -29.332 4.106 38.554 1.00 69.25 93 LYS A N 1
ATOM 731 C CA . LYS A 1 93 ? -30.744 3.689 38.702 1.00 69.25 93 LYS A CA 1
ATOM 732 C C . LYS A 1 93 ? -30.958 2.516 39.662 1.00 69.25 93 LYS A C 1
ATOM 734 O O . LYS A 1 93 ? -32.065 2.335 40.166 1.00 69.25 93 LYS A O 1
ATOM 739 N N . LYS A 1 94 ? -29.940 1.681 39.894 1.00 61.50 94 LYS A N 1
ATOM 740 C CA . LYS A 1 94 ? -30.001 0.590 40.881 1.00 61.50 94 LYS A CA 1
ATOM 741 C C . LYS A 1 94 ? -29.726 1.056 42.308 1.00 61.50 94 LYS A C 1
ATOM 743 O O . LYS A 1 94 ? -30.161 0.362 43.216 1.00 61.50 94 LYS A O 1
ATOM 748 N N . SER A 1 95 ? -29.018 2.169 42.512 1.00 60.38 95 SER A N 1
ATOM 749 C CA . SER A 1 95 ? -28.761 2.713 43.853 1.00 60.38 95 SER A CA 1
ATOM 750 C C . SER A 1 95 ? -29.868 3.632 44.377 1.00 60.38 95 SER A C 1
ATOM 752 O O . SER A 1 95 ? -29.878 3.934 45.563 1.00 60.38 95 SER A O 1
ATOM 754 N N . GLU A 1 96 ? -30.788 4.079 43.517 1.00 58.22 96 GLU A N 1
ATOM 755 C CA . GLU A 1 96 ? -31.943 4.918 43.889 1.00 58.22 96 GLU A CA 1
ATOM 756 C C . GLU A 1 96 ? -33.206 4.119 44.292 1.00 58.22 96 GLU A C 1
ATOM 758 O O . GLU A 1 96 ? -34.253 4.713 44.555 1.00 58.22 96 GLU A O 1
ATOM 763 N N . LYS A 1 97 ? -33.130 2.783 44.351 1.00 46.84 97 LYS A N 1
ATOM 764 C CA . LYS A 1 97 ? -34.184 1.890 44.871 1.00 46.84 97 LYS A CA 1
ATOM 765 C C . LYS A 1 97 ? -33.740 1.217 46.160 1.00 46.84 97 LYS A C 1
ATOM 767 O O . LYS A 1 97 ? -34.621 1.031 47.026 1.00 46.84 97 LYS A O 1
#

Secondary structure (DSSP, 8-state):
--HHHHHHHHHHHHHHHHHHHHHHHHHHHHHHHHHHHHHHHHTT---HHHHHHHHHHHHHHHHHHHHHHHHHHHHHHHHHHHHHHHHHHHHHHHH--

pLDDT: mean 85.53, std 8.6, range [46.84, 95.0]